Protein AF-A0A7S1MD79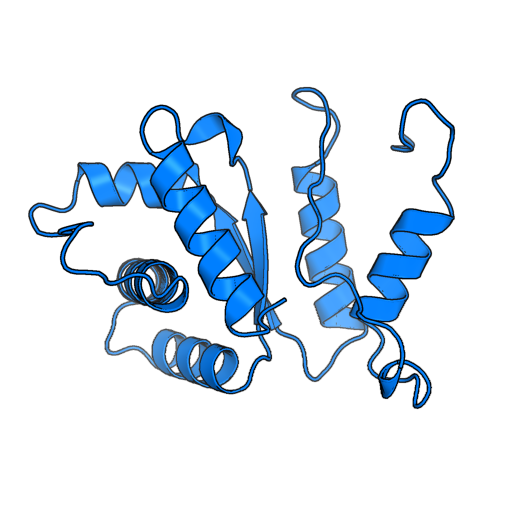-F1 (afdb_monomer_lite)

pLDDT: mean 77.38, std 17.37, range [31.39, 93.62]

Foldseek 3Di:
DQDDPVVPPSPPVVVLLCVVLAPDDPVCVPPPRDLDDDDDDDVPPCPVVVLVVSQVCSVVRHPQAHEDEDELVVLLVVVVVDPDPDLVVQPLALVSSVLVVLCVVPNPPDPSSVVVVVSLVVLRYDYHYDPLVVNVVCNVVNVSSSVNCSVVSHD

Sequence (155 aa):
PRMADETGREAFFWSEVQALIAEDDGRLSEHIFFQGTLILGEPGSGKSSLLCKLVMHCLSHSTLLLPVIIPVLEICSRLQKAQGFDPEHCGNDGEGLVEWYLRVVYGGDTNRFFMLRQAMECHRLLFLFDGIDEAGPLIPLIERCISGLVALNHR

Secondary structure (DSSP, 8-state):
-----TT--HHHHHHHHHHHH----TTTTSS---S-------TTSSHHHHHHHHHHHHHHH-SS-EEEEEEHHHHHHHHHH-TT--TTTS-S-HHHHHHHHHHHHH-TTSHHHHHHHHHHHTT-EEEEEE-GGGGGGGHHHHHHHHHHHHHTT--

Radius of gyration: 16.27 Å; chains: 1; bounding box: 37×39×40 Å

InterPro domains:
  IPR027417 P-loop containing nucleoside triphosphate hydrolase [G3DSA:3.40.50.300] (10-152)
  IPR027417 P-loop containing nucleoside triphosphate hydrolase [SSF52540] (35-138)

Structure (mmCIF, N/CA/C/O backbone):
data_AF-A0A7S1MD79-F1
#
_entry.id   AF-A0A7S1MD79-F1
#
loop_
_atom_site.group_PDB
_atom_site.id
_atom_site.type_symbol
_atom_site.label_atom_id
_atom_site.label_alt_id
_atom_site.label_comp_id
_atom_site.label_asym_id
_atom_site.label_entity_id
_atom_site.label_seq_id
_atom_site.pdbx_PDB_ins_code
_atom_site.Cartn_x
_atom_site.Cartn_y
_atom_site.Cartn_z
_atom_site.occupancy
_atom_site.B_iso_or_equiv
_atom_site.auth_seq_id
_atom_site.auth_comp_id
_atom_site.auth_asym_id
_atom_site.auth_atom_id
_atom_site.pdbx_PDB_model_num
ATOM 1 N N . PRO A 1 1 ? 13.789 6.448 20.566 1.00 32.31 1 PRO A N 1
ATOM 2 C CA . PRO A 1 1 ? 13.975 7.119 19.260 1.00 32.31 1 PRO A CA 1
ATOM 3 C C . PRO A 1 1 ? 12.632 7.678 18.783 1.00 32.31 1 PRO A C 1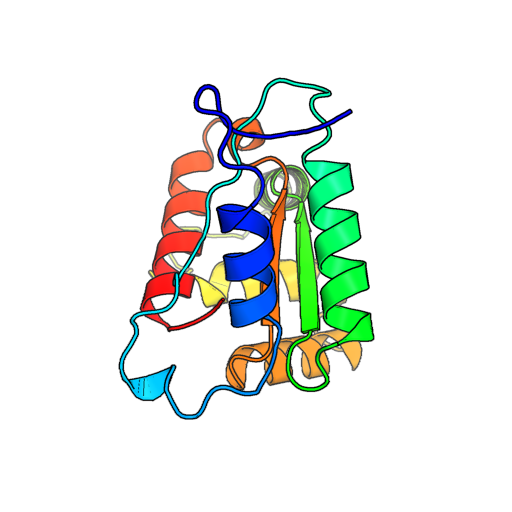
ATOM 5 O O . PRO A 1 1 ? 11.728 6.924 18.433 1.00 32.31 1 PRO A O 1
ATOM 8 N N . ARG A 1 2 ? 12.501 8.990 18.968 1.00 31.39 2 ARG A N 1
ATOM 9 C CA . ARG A 1 2 ? 11.304 9.813 18.805 1.00 31.39 2 ARG A CA 1
ATOM 10 C C . ARG A 1 2 ? 11.368 10.441 17.416 1.00 31.39 2 ARG A C 1
ATOM 12 O O . ARG A 1 2 ? 12.376 11.075 17.119 1.00 31.39 2 ARG A O 1
ATOM 19 N N . MET A 1 3 ? 10.384 10.183 16.560 1.00 37.72 3 MET A N 1
ATOM 20 C CA . MET A 1 3 ? 10.295 10.819 15.243 1.00 37.72 3 MET A CA 1
ATOM 21 C C . MET A 1 3 ? 9.180 11.854 15.315 1.00 37.72 3 MET A C 1
ATOM 23 O O . MET A 1 3 ? 8.005 11.523 15.192 1.00 37.72 3 MET A O 1
ATOM 27 N N . ALA A 1 4 ? 9.589 13.094 15.557 1.00 36.28 4 ALA A N 1
ATOM 28 C CA . ALA A 1 4 ? 8.837 14.291 15.231 1.00 36.28 4 ALA A CA 1
ATOM 29 C C . ALA A 1 4 ? 9.531 14.944 14.030 1.00 36.28 4 ALA A C 1
ATOM 31 O O . ALA A 1 4 ? 10.735 14.751 13.840 1.00 36.28 4 ALA A O 1
ATOM 32 N N . ASP A 1 5 ? 8.786 15.712 13.240 1.00 42.84 5 ASP A N 1
ATOM 33 C CA . ASP A 1 5 ? 9.389 16.621 12.268 1.00 42.84 5 ASP A CA 1
ATOM 34 C C . ASP A 1 5 ? 10.392 17.572 12.956 1.00 42.84 5 ASP A C 1
ATOM 36 O O . ASP A 1 5 ? 10.446 17.681 14.187 1.00 42.84 5 ASP A O 1
ATOM 40 N N . GLU A 1 6 ? 11.169 18.304 12.162 1.00 42.38 6 GLU A N 1
ATOM 41 C CA . GLU A 1 6 ? 12.159 19.286 12.633 1.00 42.38 6 GLU A CA 1
ATOM 42 C C . GLU A 1 6 ? 11.561 20.384 13.552 1.00 42.38 6 GLU A C 1
ATOM 44 O O . GLU A 1 6 ? 12.299 21.180 14.130 1.00 42.38 6 GLU A O 1
ATOM 49 N N . THR A 1 7 ? 10.232 20.410 13.747 1.00 46.50 7 THR A N 1
ATOM 50 C CA . THR A 1 7 ? 9.492 21.350 14.603 1.00 46.50 7 THR A CA 1
ATOM 51 C C . THR A 1 7 ? 8.938 20.745 15.902 1.00 46.50 7 THR A C 1
ATOM 53 O O . THR A 1 7 ? 8.331 21.464 16.696 1.00 46.50 7 THR A O 1
ATOM 56 N N . GLY A 1 8 ? 9.158 19.454 16.182 1.00 42.44 8 GLY A N 1
ATOM 57 C CA . GLY A 1 8 ? 8.782 18.842 17.464 1.00 42.44 8 GLY A CA 1
ATOM 58 C C . GLY A 1 8 ? 7.293 18.494 17.613 1.00 42.44 8 GLY A C 1
ATOM 59 O O . GLY A 1 8 ? 6.815 18.303 18.734 1.00 42.44 8 GLY A O 1
ATOM 60 N N . ARG A 1 9 ? 6.542 18.366 16.510 1.00 49.78 9 ARG A N 1
ATOM 61 C CA . ARG A 1 9 ? 5.112 17.996 16.524 1.00 49.78 9 ARG A CA 1
ATOM 62 C C . ARG A 1 9 ? 4.885 16.481 16.631 1.00 49.78 9 ARG A C 1
ATOM 64 O O . ARG A 1 9 ? 4.300 15.861 15.754 1.00 49.78 9 ARG A O 1
ATOM 71 N N . GLU A 1 10 ? 5.311 15.867 17.734 1.00 48.94 10 GLU A N 1
ATOM 72 C CA . GLU A 1 10 ? 5.074 14.429 17.986 1.00 48.94 10 GLU A CA 1
ATOM 73 C C . GLU A 1 10 ? 3.623 14.129 18.426 1.00 48.94 10 GLU A C 1
ATOM 75 O O . GLU A 1 10 ? 3.118 13.027 18.223 1.00 48.94 10 GLU A O 1
ATOM 80 N N . ALA A 1 11 ? 2.930 15.117 19.006 1.00 50.00 11 ALA A N 1
ATOM 81 C CA . ALA A 1 11 ? 1.575 14.945 19.535 1.00 50.00 11 ALA A CA 1
ATOM 82 C C . ALA A 1 11 ? 0.482 14.950 18.451 1.00 50.00 11 ALA A C 1
ATOM 84 O O . ALA A 1 11 ? -0.532 14.282 18.618 1.00 50.00 11 ALA A O 1
ATOM 85 N N . PHE A 1 12 ? 0.694 15.675 17.348 1.00 60.09 12 PHE A N 1
ATOM 86 C CA . PHE A 1 12 ? -0.340 15.894 16.332 1.00 60.09 12 PHE A CA 1
ATOM 87 C C . PHE A 1 12 ? -0.497 14.677 15.409 1.00 60.09 12 PHE A C 1
ATOM 89 O O . PHE A 1 12 ? -1.596 14.147 15.286 1.00 60.09 12 PHE A O 1
ATOM 96 N N . PHE A 1 13 ? 0.616 14.141 14.893 1.00 66.31 13 PHE A N 1
ATOM 97 C CA . PHE A 1 13 ? 0.609 12.992 13.980 1.00 66.31 13 PHE A CA 1
ATOM 98 C C . PHE A 1 13 ? -0.110 11.771 14.569 1.00 66.31 13 PHE A C 1
ATOM 100 O O . PHE A 1 13 ? -0.984 11.190 13.932 1.00 66.31 13 PHE A O 1
ATOM 107 N N . TRP A 1 14 ? 0.228 11.382 15.804 1.00 69.06 14 TRP A N 1
ATOM 108 C CA . TRP A 1 14 ? -0.401 10.218 16.427 1.00 69.06 14 TRP A CA 1
ATOM 109 C C . TRP A 1 14 ? -1.871 10.457 16.746 1.00 69.06 14 TRP A C 1
ATOM 111 O O . TRP A 1 14 ? -2.654 9.529 16.583 1.00 69.06 14 TRP A O 1
ATOM 121 N N . SER A 1 15 ? -2.257 11.673 17.144 1.00 67.69 15 SER A N 1
ATOM 122 C CA . SER A 1 15 ? -3.670 12.002 17.350 1.00 67.69 15 SER A CA 1
ATOM 123 C C . SER A 1 15 ? -4.474 11.987 16.048 1.00 67.69 15 SER A C 1
ATOM 125 O O . SER A 1 15 ? -5.603 11.513 16.044 1.00 67.69 15 SER A O 1
ATOM 127 N N . GLU A 1 16 ? -3.888 12.426 14.932 1.00 67.69 16 GLU A N 1
ATOM 128 C CA . GLU A 1 16 ? -4.531 12.421 13.612 1.00 67.69 16 GLU A CA 1
ATOM 129 C C . GLU A 1 16 ? -4.674 11.002 13.062 1.00 67.69 16 GLU A C 1
ATOM 131 O O . GLU A 1 16 ? -5.743 10.613 12.601 1.00 67.69 16 GLU A O 1
ATOM 136 N N . VAL A 1 17 ? -3.619 10.195 13.176 1.00 69.31 17 VAL A N 1
ATOM 137 C CA . VAL A 1 17 ? -3.648 8.767 12.837 1.00 69.31 17 VAL A CA 1
ATOM 138 C C . VAL A 1 17 ? -4.672 8.023 13.691 1.00 69.31 17 VAL A C 1
ATOM 140 O O . VAL A 1 17 ? -5.424 7.199 13.175 1.00 69.31 17 VAL A O 1
ATOM 143 N N . GLN A 1 18 ? -4.705 8.302 14.996 1.00 71.31 18 GLN A N 1
ATOM 144 C CA . GLN A 1 18 ? -5.688 7.717 15.902 1.00 71.31 18 GLN A CA 1
ATOM 145 C C . GLN A 1 18 ? -7.102 8.138 15.521 1.00 71.31 18 GLN A C 1
ATOM 147 O O . GLN A 1 18 ? -7.967 7.279 15.500 1.00 71.31 18 GLN A O 1
ATOM 152 N N . ALA A 1 19 ? -7.339 9.401 15.163 1.00 66.56 19 ALA A N 1
ATOM 153 C CA . ALA A 1 19 ? -8.643 9.864 14.690 1.00 66.56 19 ALA A CA 1
ATOM 154 C C . ALA A 1 19 ? -9.057 9.216 13.355 1.00 66.56 19 ALA A C 1
ATOM 156 O O . ALA A 1 19 ? -10.234 8.953 13.144 1.00 66.56 19 ALA A O 1
ATOM 157 N N . LEU A 1 20 ? -8.104 8.914 12.468 1.00 68.06 20 LEU A N 1
ATOM 158 C CA . LEU A 1 20 ? -8.371 8.233 11.196 1.00 68.06 20 LEU A CA 1
ATOM 159 C C . LEU A 1 20 ? -8.729 6.747 11.380 1.00 68.06 20 LEU A C 1
ATOM 161 O O . LEU A 1 20 ? -9.495 6.189 10.591 1.00 68.06 20 LEU A O 1
ATOM 165 N N . ILE A 1 21 ? -8.161 6.114 12.410 1.00 69.69 21 ILE A N 1
ATOM 166 C CA . ILE A 1 21 ? -8.351 4.692 12.732 1.00 69.69 21 ILE A CA 1
ATOM 167 C C . ILE A 1 21 ? -9.511 4.477 13.719 1.00 69.69 21 ILE A C 1
ATOM 169 O O . ILE A 1 21 ? -10.170 3.441 13.664 1.00 69.69 21 ILE A O 1
ATOM 173 N N . ALA A 1 22 ? -9.776 5.431 14.612 1.00 61.69 22 ALA A N 1
ATOM 174 C CA . ALA A 1 22 ? -10.873 5.378 15.567 1.00 61.69 22 ALA A CA 1
ATOM 175 C C . ALA A 1 22 ? -12.192 5.679 14.849 1.00 61.69 22 ALA A C 1
ATOM 177 O O . ALA A 1 22 ? -12.444 6.782 14.379 1.00 61.69 22 ALA A O 1
ATOM 178 N N . GLU A 1 23 ? -13.044 4.666 14.781 1.00 59.75 23 GLU A N 1
ATOM 179 C CA . GLU A 1 23 ? -14.314 4.631 14.046 1.00 59.75 23 GLU A CA 1
ATOM 180 C C . GLU A 1 23 ? -15.425 5.517 14.637 1.00 59.75 23 GLU A C 1
ATOM 182 O O . GLU A 1 23 ? -16.595 5.320 14.322 1.00 59.75 23 GLU A O 1
ATOM 187 N N . ASP A 1 24 ? -15.093 6.481 15.494 1.00 46.47 24 ASP A N 1
ATOM 188 C CA . ASP A 1 24 ? -16.067 7.195 16.313 1.00 46.47 24 ASP A CA 1
ATOM 189 C C . ASP A 1 24 ? -15.665 8.662 16.510 1.00 46.47 24 ASP A C 1
ATOM 191 O O . ASP A 1 24 ? -15.117 9.063 17.534 1.00 46.47 24 ASP A O 1
ATOM 195 N N . ASP A 1 25 ? -15.963 9.497 15.520 1.00 44.03 25 ASP A N 1
ATOM 196 C CA . ASP A 1 25 ? -16.474 10.817 15.864 1.00 44.03 25 ASP A CA 1
ATOM 197 C C . ASP A 1 25 ? -17.574 11.179 14.862 1.00 44.03 25 ASP A C 1
ATOM 199 O O . ASP A 1 25 ? -17.339 11.400 13.673 1.00 44.03 25 ASP A O 1
ATOM 203 N N . GLY A 1 26 ? -18.813 11.281 15.346 1.00 42.69 26 GLY A N 1
ATOM 204 C CA . GLY A 1 26 ? -19.933 11.846 14.585 1.00 42.69 26 GLY A CA 1
ATOM 205 C C . GLY A 1 26 ? -19.697 13.300 14.142 1.00 42.69 26 GLY A C 1
ATOM 206 O O . GLY A 1 26 ? -20.550 13.881 13.479 1.00 42.69 26 GLY A O 1
ATOM 207 N N . ARG A 1 27 ? -18.548 13.890 14.500 1.00 41.31 27 ARG A N 1
ATOM 208 C CA . ARG A 1 27 ? -18.038 15.190 14.047 1.00 41.31 27 ARG A CA 1
ATOM 209 C C . ARG A 1 27 ? -17.102 15.107 12.832 1.00 41.31 27 ARG A C 1
ATOM 211 O O . ARG A 1 27 ? -16.832 16.139 12.224 1.00 41.31 27 ARG A O 1
ATOM 218 N N . LEU A 1 28 ? -16.621 13.921 12.428 1.00 43.94 28 LEU A N 1
ATOM 219 C CA . LEU A 1 28 ? -15.744 13.779 11.247 1.00 43.94 28 LEU A CA 1
ATOM 220 C C . LEU A 1 28 ? -16.505 13.898 9.918 1.00 43.94 28 LEU A C 1
ATOM 222 O O . LEU A 1 28 ? -15.873 13.949 8.869 1.00 43.94 28 LEU A O 1
ATOM 226 N N . SER A 1 29 ? -17.840 13.988 9.929 1.00 40.56 29 SER A N 1
ATOM 227 C CA . SER A 1 29 ? -18.620 14.291 8.720 1.00 40.56 29 SER A CA 1
ATOM 228 C C . SER A 1 29 ? -18.347 15.693 8.161 1.00 40.56 29 SER A C 1
ATOM 230 O O . SER A 1 29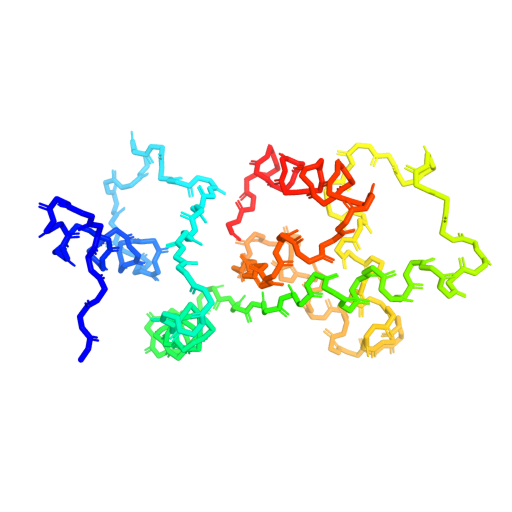 ? -18.694 15.961 7.015 1.00 40.56 29 SER A O 1
ATOM 232 N N . GLU A 1 30 ? -17.737 16.587 8.949 1.00 39.81 30 GLU A N 1
ATOM 233 C CA . GLU A 1 30 ? -17.442 17.972 8.547 1.00 39.81 30 GLU A CA 1
ATOM 234 C C . GLU A 1 30 ? -15.950 18.250 8.325 1.00 39.81 30 GLU A C 1
ATOM 236 O O . GLU A 1 30 ? -15.579 19.298 7.795 1.00 39.81 30 GLU A O 1
ATOM 241 N N . HIS A 1 31 ? -15.079 17.310 8.683 1.00 40.44 31 HIS A N 1
ATOM 242 C CA . HIS A 1 31 ? -13.646 17.451 8.497 1.00 40.44 31 HIS A CA 1
ATOM 243 C C . HIS A 1 31 ? -13.215 16.567 7.336 1.00 40.44 31 HIS A C 1
ATOM 245 O O . HIS A 1 31 ? -13.389 15.353 7.356 1.00 40.44 31 HIS A O 1
ATOM 251 N N . ILE A 1 32 ? -12.657 17.204 6.312 1.00 42.22 32 ILE A N 1
ATOM 252 C CA . ILE A 1 32 ? -11.988 16.579 5.171 1.00 42.22 32 ILE A CA 1
ATOM 253 C C . ILE A 1 32 ? -10.761 15.842 5.730 1.00 42.22 32 ILE A C 1
ATOM 255 O O . ILE A 1 32 ? -9.648 16.364 5.718 1.00 42.22 32 ILE A O 1
ATOM 259 N N . PHE A 1 33 ? -10.976 14.689 6.362 1.00 45.62 33 PHE A N 1
ATOM 260 C CA . PHE A 1 33 ? -9.906 13.911 6.962 1.00 45.62 33 PHE A CA 1
ATOM 261 C C . PHE A 1 33 ? -9.011 13.400 5.839 1.00 45.62 33 PHE A C 1
ATOM 263 O O . PHE A 1 33 ? -9.506 12.876 4.844 1.00 45.62 33 PHE A O 1
ATOM 270 N N . PHE A 1 34 ? -7.708 13.646 6.006 1.00 52.62 34 PHE A N 1
ATOM 271 C CA . PHE A 1 34 ? -6.602 13.285 5.121 1.00 52.62 34 PHE A CA 1
ATOM 272 C C . PHE A 1 34 ? -6.942 12.118 4.183 1.00 52.62 34 PHE A C 1
ATOM 274 O O . PHE A 1 34 ? -6.972 10.967 4.608 1.00 52.62 34 PHE A O 1
ATOM 281 N N . GLN A 1 35 ? -7.160 12.412 2.897 1.00 61.19 35 GLN A N 1
ATOM 282 C CA . GLN A 1 35 ? -7.310 11.364 1.882 1.00 61.19 35 GLN A CA 1
ATOM 283 C C . GLN A 1 35 ? -5.979 10.619 1.636 1.00 61.19 35 GLN A C 1
ATOM 285 O O . GLN A 1 35 ? -5.977 9.546 1.051 1.00 61.19 35 GLN A O 1
ATOM 290 N N . GLY A 1 36 ? -4.844 11.161 2.100 1.00 70.19 36 GLY A N 1
ATOM 291 C CA . GLY A 1 36 ? -3.553 10.474 2.103 1.00 70.19 36 GLY A CA 1
ATOM 292 C C . GLY A 1 36 ? -2.473 11.256 2.855 1.00 70.19 36 GLY A C 1
ATOM 293 O O . GLY A 1 36 ? -2.433 12.483 2.784 1.00 70.19 36 GLY A O 1
ATOM 294 N N . THR A 1 37 ? -1.584 10.548 3.557 1.00 80.88 37 THR A N 1
ATOM 295 C CA . THR A 1 37 ? -0.498 11.131 4.369 1.00 80.88 37 THR A CA 1
ATOM 296 C C . THR A 1 37 ? 0.863 10.665 3.864 1.00 80.88 37 THR A C 1
ATOM 298 O O . THR A 1 37 ? 1.105 9.466 3.736 1.00 80.88 37 THR A O 1
ATOM 301 N N . LEU A 1 38 ? 1.784 11.606 3.636 1.00 82.69 38 LEU A N 1
ATOM 302 C CA . LEU A 1 38 ? 3.161 11.307 3.242 1.00 82.69 38 LEU A CA 1
ATOM 303 C C . LEU A 1 38 ? 4.088 11.308 4.463 1.00 82.69 38 LEU A C 1
ATOM 305 O O . LEU A 1 38 ? 4.236 12.323 5.142 1.00 82.69 38 LEU A O 1
ATOM 309 N N . ILE A 1 39 ? 4.744 10.176 4.720 1.00 84.06 39 ILE A N 1
ATOM 310 C CA . ILE A 1 39 ? 5.714 10.023 5.811 1.00 84.06 39 ILE A CA 1
ATOM 311 C C . ILE A 1 39 ? 7.126 10.142 5.235 1.00 84.06 39 ILE A C 1
ATOM 313 O O . ILE A 1 39 ? 7.614 9.233 4.564 1.00 84.06 39 ILE A O 1
ATOM 317 N N . LEU A 1 40 ? 7.798 11.253 5.530 1.00 82.31 40 LEU A N 1
ATOM 318 C CA . LEU A 1 40 ? 9.176 11.509 5.111 1.00 82.31 40 LEU A CA 1
ATOM 319 C C . LEU A 1 40 ? 10.163 11.245 6.249 1.00 82.31 40 LEU A C 1
ATOM 321 O O . LEU A 1 40 ? 9.869 11.453 7.424 1.00 82.31 40 LEU A O 1
ATOM 325 N N . GLY A 1 41 ? 11.360 10.792 5.893 1.00 81.00 41 GLY A N 1
ATOM 326 C CA . GLY A 1 41 ? 12.453 10.601 6.839 1.00 81.00 41 GLY A CA 1
ATOM 327 C C . GLY A 1 41 ? 13.666 9.963 6.179 1.00 81.00 41 GLY A C 1
ATOM 328 O O . GLY A 1 41 ? 13.539 9.288 5.156 1.00 81.00 41 GLY A O 1
ATOM 329 N N . GLU A 1 42 ? 14.836 10.142 6.779 1.00 82.75 42 GLU A N 1
ATOM 330 C CA . GLU A 1 42 ? 16.100 9.596 6.277 1.00 82.75 42 GLU A CA 1
ATOM 331 C C . GLU A 1 42 ? 16.102 8.050 6.207 1.00 82.75 42 GLU A C 1
ATOM 333 O O . GLU A 1 42 ? 15.295 7.376 6.870 1.00 82.75 42 GLU A O 1
ATOM 338 N N . PRO A 1 43 ? 16.988 7.433 5.404 1.00 82.12 43 PRO A N 1
ATOM 339 C CA . PRO A 1 43 ? 17.215 5.991 5.453 1.00 82.12 43 PRO A CA 1
ATOM 340 C C . PRO A 1 43 ? 17.523 5.526 6.883 1.00 82.12 43 PRO A C 1
ATOM 342 O O . PRO A 1 43 ? 18.335 6.119 7.585 1.00 82.12 43 PRO A O 1
ATOM 345 N N . GLY A 1 44 ? 16.847 4.471 7.342 1.00 81.81 44 GLY A N 1
ATOM 346 C CA . GLY A 1 44 ? 17.013 3.967 8.711 1.00 81.81 44 GLY A CA 1
ATOM 347 C C . GLY A 1 44 ? 16.311 4.780 9.809 1.00 81.81 44 GLY A C 1
ATOM 348 O O . GLY A 1 44 ? 16.402 4.400 10.974 1.00 81.81 44 GLY A O 1
ATOM 349 N N . SER A 1 45 ? 15.544 5.828 9.477 1.00 85.94 45 SER A N 1
ATOM 350 C CA . SER A 1 45 ? 14.813 6.631 10.474 1.00 85.94 45 SER A CA 1
ATOM 351 C C . SER A 1 45 ? 13.688 5.868 11.195 1.00 85.94 45 SER A C 1
ATOM 353 O O . SER A 1 45 ? 13.220 6.285 12.252 1.00 85.94 45 SER A O 1
ATOM 355 N N . GLY A 1 46 ? 13.272 4.716 10.656 1.00 85.19 46 GLY A N 1
ATOM 356 C CA . GLY A 1 46 ? 12.240 3.858 11.243 1.00 85.19 46 GLY A CA 1
ATOM 357 C C . GLY A 1 46 ? 10.853 3.997 10.612 1.00 85.19 46 GLY A C 1
ATOM 358 O O . GLY A 1 46 ? 9.876 3.622 11.253 1.00 85.19 46 GLY A O 1
ATOM 359 N N . LYS A 1 47 ? 10.749 4.497 9.372 1.00 86.31 47 LYS A N 1
ATOM 360 C CA . LYS A 1 47 ? 9.486 4.585 8.608 1.00 86.31 47 LYS A CA 1
ATOM 361 C C . LYS A 1 47 ? 8.763 3.237 8.510 1.00 86.31 47 LYS A C 1
ATOM 363 O O . LYS A 1 47 ? 7.609 3.141 8.907 1.00 86.31 47 LYS A O 1
ATOM 368 N N . SER A 1 48 ? 9.455 2.167 8.119 1.00 85.62 48 SER A N 1
ATOM 369 C CA . SER A 1 48 ? 8.850 0.828 8.058 1.00 85.62 48 SER A CA 1
ATOM 370 C C . SER A 1 48 ? 8.417 0.330 9.447 1.00 85.62 48 SER A C 1
ATOM 372 O O . SER A 1 48 ? 7.346 -0.249 9.597 1.00 85.62 48 SER A O 1
ATOM 374 N N . SER A 1 49 ? 9.179 0.639 10.507 1.00 88.88 49 SER A N 1
ATOM 375 C CA . SER A 1 49 ? 8.767 0.351 11.893 1.00 88.88 49 SER A CA 1
ATOM 376 C C . SER A 1 49 ? 7.515 1.131 12.304 1.00 88.88 49 SER A C 1
ATOM 378 O O . SER A 1 49 ? 6.708 0.628 13.085 1.00 88.88 49 SER A O 1
ATOM 380 N N . LEU A 1 50 ? 7.350 2.355 11.798 1.00 86.06 50 LEU A N 1
ATOM 381 C CA . LEU A 1 50 ? 6.152 3.162 11.993 1.00 86.06 50 LEU A CA 1
ATOM 382 C C . LEU A 1 50 ? 4.954 2.547 11.259 1.00 86.06 50 LEU A C 1
ATOM 384 O O . LEU A 1 50 ? 3.923 2.349 11.894 1.00 86.06 50 LEU A O 1
ATOM 388 N N . LEU A 1 51 ? 5.107 2.146 9.992 1.00 88.56 51 LEU A N 1
ATOM 389 C CA . LEU A 1 51 ? 4.066 1.432 9.241 1.00 88.56 51 LEU A CA 1
ATOM 390 C C . LEU A 1 51 ? 3.634 0.143 9.954 1.00 88.56 51 LEU A C 1
ATOM 392 O O . LEU A 1 51 ? 2.442 -0.094 10.128 1.00 88.56 51 LEU A O 1
ATOM 396 N N . CYS A 1 52 ? 4.577 -0.648 10.473 1.00 88.56 52 CYS A N 1
ATOM 397 C CA . CYS A 1 52 ? 4.254 -1.833 11.273 1.00 88.56 52 CYS A CA 1
ATOM 398 C C . CYS A 1 52 ? 3.435 -1.485 12.526 1.00 88.56 52 CYS A C 1
ATOM 400 O O . CYS A 1 52 ? 2.489 -2.195 12.866 1.00 88.56 52 CYS A O 1
ATOM 402 N N . LYS A 1 53 ? 3.760 -0.382 13.215 1.00 88.19 53 LYS A N 1
ATOM 403 C CA . LYS A 1 53 ? 2.957 0.092 14.354 1.00 88.19 53 LYS A CA 1
ATOM 404 C C . LYS A 1 53 ? 1.559 0.527 13.926 1.00 88.19 53 LYS A C 1
ATOM 406 O O . LYS A 1 53 ? 0.620 0.240 14.660 1.00 88.19 53 LYS A O 1
ATOM 411 N N . LEU A 1 54 ? 1.413 1.168 12.765 1.00 87.25 54 LEU A N 1
ATOM 412 C CA . LEU A 1 54 ? 0.110 1.544 12.209 1.00 87.25 54 LEU A CA 1
ATOM 413 C C . LEU A 1 54 ? -0.746 0.313 11.921 1.00 87.25 54 LEU A C 1
ATOM 415 O O . LEU A 1 54 ? -1.900 0.278 12.331 1.00 87.25 54 LEU A O 1
ATOM 419 N N . VAL A 1 55 ? -0.167 -0.722 11.305 1.00 90.38 55 VAL A N 1
ATOM 420 C CA . VAL A 1 55 ? -0.850 -2.005 11.084 1.00 90.38 55 VAL A CA 1
ATOM 421 C C . VAL A 1 55 ? -1.335 -2.587 12.406 1.00 90.38 55 VAL A C 1
ATOM 423 O O . VAL A 1 55 ? -2.516 -2.894 12.543 1.00 90.38 55 VAL A O 1
ATOM 426 N N . MET A 1 56 ? -0.447 -2.704 13.397 1.00 89.00 56 MET A N 1
ATOM 427 C CA . MET A 1 56 ? -0.812 -3.264 14.701 1.00 89.00 56 MET A CA 1
ATOM 428 C C . MET A 1 56 ? -1.883 -2.429 15.403 1.00 89.00 56 MET A C 1
ATOM 430 O O . MET A 1 56 ? -2.793 -2.988 16.010 1.00 89.00 56 MET A O 1
ATOM 434 N N . HIS A 1 57 ? -1.789 -1.101 15.318 1.00 85.44 57 HIS A N 1
ATOM 435 C CA . HIS A 1 57 ? -2.767 -0.200 15.911 1.00 85.44 57 HIS A CA 1
ATOM 436 C C . HIS A 1 57 ? -4.135 -0.342 15.238 1.00 85.44 57 HIS A C 1
ATOM 438 O O . HIS A 1 57 ? -5.120 -0.529 15.947 1.00 85.44 57 HIS A O 1
ATOM 444 N N . CYS A 1 58 ? -4.170 -0.353 13.902 1.00 86.12 58 CYS A N 1
ATOM 445 C CA . CYS A 1 58 ? -5.372 -0.555 13.098 1.00 86.12 58 CYS A CA 1
ATOM 446 C C . CYS A 1 58 ? -6.051 -1.884 13.445 1.00 86.12 58 CYS A C 1
ATOM 448 O O . CYS A 1 58 ? -7.196 -1.889 13.879 1.00 86.12 58 CYS A O 1
ATOM 450 N N . LEU A 1 59 ? -5.306 -2.993 13.421 1.00 88.19 59 LEU A N 1
ATOM 451 C CA . LEU A 1 59 ? -5.834 -4.315 13.776 1.00 88.19 59 LEU A CA 1
ATOM 452 C C . LEU A 1 59 ? -6.307 -4.429 15.235 1.00 88.19 59 LEU A C 1
ATOM 454 O O . LEU A 1 59 ? -7.088 -5.324 15.548 1.00 88.19 59 LEU A O 1
ATOM 458 N N . SER A 1 60 ? -5.817 -3.571 16.136 1.00 86.56 60 SER A N 1
ATOM 459 C CA . SER A 1 60 ? -6.185 -3.609 17.560 1.00 86.56 60 SER A CA 1
ATOM 460 C C . SER A 1 60 ? -7.360 -2.694 17.919 1.00 86.56 60 SER A C 1
ATOM 462 O O . SER A 1 60 ? -7.968 -2.905 18.964 1.00 86.56 60 SER A O 1
ATOM 464 N N . HIS A 1 61 ? -7.655 -1.673 17.107 1.00 81.25 61 HIS A N 1
ATOM 465 C CA . HIS A 1 61 ? -8.615 -0.611 17.456 1.00 81.25 61 HIS A CA 1
ATOM 466 C C . HIS A 1 61 ? -9.719 -0.403 16.416 1.00 81.25 61 HIS A C 1
ATOM 468 O O . HIS A 1 61 ? -10.723 0.223 16.740 1.00 81.25 61 HIS A O 1
ATOM 474 N N . SER A 1 62 ? -9.558 -0.926 15.200 1.00 79.81 62 SER A N 1
ATOM 475 C CA . SER A 1 62 ? -10.531 -0.807 14.117 1.00 79.81 62 SER A CA 1
ATOM 476 C C . SER A 1 62 ? -11.075 -2.184 13.734 1.00 79.81 62 SER A C 1
ATOM 478 O O . SER A 1 62 ? -10.337 -3.164 13.630 1.00 79.81 62 SER A O 1
ATOM 480 N N . THR A 1 63 ? -12.390 -2.264 13.540 1.00 79.94 63 THR A N 1
ATOM 481 C CA . THR A 1 63 ? -13.099 -3.460 13.050 1.00 79.94 63 THR A CA 1
ATOM 482 C C . THR A 1 63 ? -13.534 -3.321 11.586 1.00 79.94 63 THR A C 1
ATOM 484 O O . THR A 1 63 ? -13.832 -4.306 10.900 1.00 79.94 63 THR A O 1
ATOM 487 N N . LEU A 1 64 ? -13.552 -2.089 11.087 1.00 82.81 64 LEU A N 1
ATOM 488 C CA . LEU A 1 64 ? -13.966 -1.691 9.754 1.00 82.81 64 LEU A CA 1
ATOM 489 C C . LEU A 1 64 ? -12.776 -1.563 8.812 1.00 82.81 64 LEU A C 1
ATOM 491 O O . LEU A 1 64 ? -12.940 -1.926 7.651 1.00 82.81 64 LEU A O 1
ATOM 495 N N . LEU A 1 65 ? -11.606 -1.118 9.277 1.00 85.75 65 LEU A N 1
ATOM 496 C CA . LEU A 1 65 ? -10.426 -0.966 8.432 1.00 85.75 65 LEU A CA 1
ATOM 497 C C . LEU A 1 65 ? -9.553 -2.221 8.425 1.00 85.75 65 LEU A C 1
ATOM 499 O O . LEU A 1 65 ? -9.344 -2.891 9.434 1.00 85.75 65 LEU A O 1
ATOM 503 N N . LEU A 1 66 ? -9.004 -2.514 7.253 1.00 90.38 66 LEU A N 1
ATOM 504 C CA . LEU A 1 66 ? -8.052 -3.583 7.016 1.00 90.38 66 LEU A CA 1
ATOM 505 C C . LEU A 1 66 ? -6.774 -2.970 6.428 1.00 90.38 66 LEU A C 1
ATOM 507 O O . LEU A 1 66 ? -6.794 -2.499 5.288 1.00 90.38 66 LEU A O 1
ATOM 511 N N . PRO A 1 67 ? -5.657 -2.957 7.172 1.00 92.00 67 PRO A N 1
ATOM 512 C CA . PRO A 1 67 ? -4.425 -2.364 6.682 1.00 92.00 67 PRO A CA 1
ATOM 513 C C . PRO A 1 67 ? -3.742 -3.281 5.662 1.00 92.00 67 PRO A C 1
ATOM 515 O O . PRO A 1 67 ? -3.557 -4.476 5.906 1.00 92.00 67 PRO A O 1
ATOM 518 N N . VAL A 1 68 ? -3.327 -2.707 4.534 1.00 92.38 68 VAL A N 1
ATOM 519 C CA . VAL A 1 68 ? -2.610 -3.402 3.459 1.00 92.38 68 VAL A CA 1
ATOM 520 C C . VAL A 1 68 ? -1.314 -2.658 3.174 1.00 92.38 68 VAL A C 1
ATOM 522 O O . VAL A 1 68 ? -1.325 -1.543 2.660 1.00 92.38 68 VAL A O 1
ATOM 525 N N . ILE A 1 69 ? -0.186 -3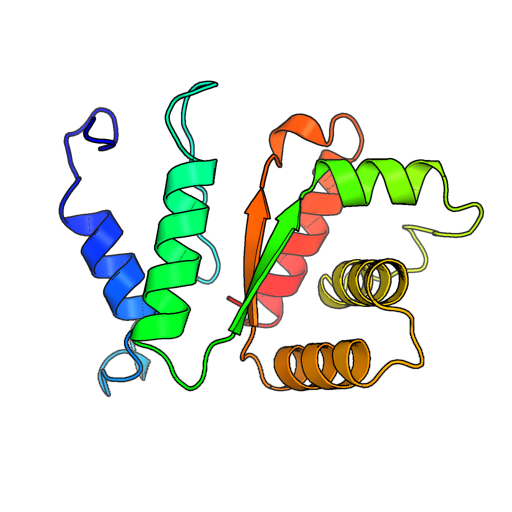.294 3.497 1.00 93.50 69 ILE A N 1
ATOM 526 C CA . ILE A 1 69 ? 1.133 -2.790 3.109 1.00 93.50 69 ILE A CA 1
ATOM 527 C C . ILE A 1 69 ? 1.401 -3.181 1.660 1.00 93.50 69 ILE A C 1
ATOM 529 O O . ILE A 1 69 ? 1.310 -4.356 1.303 1.00 93.50 69 ILE A O 1
ATOM 533 N N . ILE A 1 70 ? 1.765 -2.192 0.852 1.00 92.69 70 ILE A N 1
ATOM 534 C CA . ILE A 1 70 ? 2.121 -2.340 -0.552 1.00 92.69 70 ILE A CA 1
ATOM 535 C C . ILE A 1 70 ? 3.576 -1.882 -0.726 1.00 92.69 70 ILE A C 1
ATOM 537 O O . ILE A 1 70 ? 3.842 -0.680 -0.805 1.00 92.69 70 ILE A O 1
ATOM 541 N N . PRO A 1 71 ? 4.540 -2.817 -0.789 1.00 93.31 71 PRO A N 1
ATOM 542 C CA . PRO A 1 71 ? 5.924 -2.487 -1.096 1.00 93.31 71 PRO A CA 1
ATOM 543 C C . PRO A 1 71 ? 6.032 -2.002 -2.545 1.00 93.31 71 PRO A C 1
ATOM 545 O O . PRO A 1 71 ? 5.784 -2.753 -3.494 1.00 93.31 71 PRO A O 1
ATOM 548 N N . VAL A 1 72 ? 6.429 -0.748 -2.731 1.00 92.19 72 VAL A N 1
ATOM 549 C CA . VAL A 1 72 ? 6.496 -0.121 -4.056 1.00 92.19 72 VAL A CA 1
ATOM 550 C C . VAL A 1 72 ? 7.538 -0.808 -4.936 1.00 92.19 72 VAL A C 1
ATOM 552 O O . VAL A 1 72 ? 7.268 -1.107 -6.101 1.00 92.19 72 VAL A O 1
ATOM 555 N N . LEU A 1 73 ? 8.687 -1.173 -4.363 1.00 91.81 73 LEU A N 1
ATOM 556 C CA . LEU A 1 73 ? 9.727 -1.917 -5.070 1.00 91.81 73 LEU A CA 1
ATOM 557 C C . LEU A 1 73 ? 9.215 -3.257 -5.627 1.00 91.81 73 LEU A C 1
ATOM 559 O O . LEU A 1 73 ? 9.634 -3.689 -6.705 1.00 91.81 73 LEU A O 1
ATOM 563 N N . GLU A 1 74 ? 8.282 -3.913 -4.930 1.00 91.81 74 GLU A N 1
ATOM 564 C CA . GLU A 1 74 ? 7.689 -5.165 -5.397 1.00 91.81 74 GLU A CA 1
ATOM 565 C C . GLU A 1 74 ? 6.766 -4.939 -6.598 1.00 91.81 74 GLU A C 1
ATOM 567 O O . GLU A 1 74 ? 6.859 -5.687 -7.577 1.00 91.81 74 GLU A O 1
ATOM 572 N N . ILE A 1 75 ? 5.928 -3.894 -6.563 1.00 90.50 75 ILE A N 1
ATOM 573 C CA . ILE A 1 75 ? 5.133 -3.476 -7.727 1.00 90.50 75 ILE A CA 1
ATOM 574 C C . ILE A 1 75 ? 6.066 -3.243 -8.913 1.00 90.50 75 ILE A C 1
ATOM 576 O O . ILE A 1 75 ? 5.887 -3.858 -9.964 1.00 90.50 75 ILE A O 1
ATOM 580 N N . CYS A 1 76 ? 7.100 -2.420 -8.739 1.00 89.88 76 CYS A N 1
ATOM 581 C CA . CYS A 1 76 ? 8.044 -2.085 -9.801 1.00 89.88 76 CYS A CA 1
ATOM 582 C C . CYS A 1 76 ? 8.744 -3.327 -10.371 1.00 89.88 76 CYS A C 1
ATOM 584 O O . CYS A 1 76 ? 8.788 -3.507 -11.589 1.00 89.88 76 CYS A O 1
ATOM 586 N N . SER A 1 77 ? 9.232 -4.225 -9.507 1.00 90.25 77 SER A N 1
ATOM 587 C CA . SER A 1 77 ? 9.880 -5.477 -9.921 1.00 90.25 77 SER A CA 1
ATOM 588 C C . SER A 1 77 ? 8.947 -6.360 -10.750 1.00 90.25 77 SER A C 1
ATOM 590 O O . SER A 1 77 ? 9.371 -6.988 -11.722 1.00 90.25 77 SER A O 1
ATOM 592 N N . ARG A 1 78 ? 7.665 -6.419 -10.379 1.00 89.38 78 ARG A N 1
ATOM 593 C CA . ARG A 1 78 ? 6.663 -7.224 -11.083 1.00 89.38 78 ARG A CA 1
ATOM 594 C C . ARG A 1 78 ? 6.236 -6.584 -12.394 1.00 89.38 78 ARG A C 1
ATOM 596 O O . ARG A 1 78 ? 6.119 -7.305 -13.376 1.00 89.38 78 ARG A O 1
ATOM 603 N N . LEU A 1 79 ? 6.077 -5.263 -12.435 1.00 87.00 79 LEU A N 1
ATOM 604 C CA . LEU A 1 79 ? 5.775 -4.520 -13.659 1.00 87.00 79 LEU A CA 1
ATOM 605 C C . LEU A 1 79 ? 6.865 -4.716 -14.714 1.00 87.00 79 LEU A C 1
ATOM 607 O O . LEU A 1 79 ? 6.563 -5.014 -15.861 1.00 87.00 79 LEU A O 1
ATOM 611 N N . GLN A 1 80 ? 8.136 -4.647 -14.311 1.00 85.62 80 GLN A N 1
ATOM 612 C CA . GLN A 1 80 ? 9.268 -4.883 -15.215 1.00 85.62 80 GLN A CA 1
ATOM 613 C C . GLN A 1 80 ? 9.318 -6.319 -15.759 1.00 85.62 80 GLN A C 1
ATOM 615 O O . GLN A 1 80 ? 9.808 -6.548 -16.862 1.00 85.62 80 GLN A O 1
ATOM 620 N N . LYS A 1 81 ? 8.833 -7.298 -14.986 1.00 85.62 81 LYS A N 1
ATOM 621 C CA . LYS A 1 81 ? 8.785 -8.715 -15.385 1.00 85.62 81 LYS A CA 1
ATOM 622 C C . LYS A 1 81 ? 7.517 -9.076 -16.159 1.00 85.62 81 LYS A C 1
ATOM 624 O O . LYS A 1 81 ? 7.510 -10.080 -16.870 1.00 85.62 81 LYS A O 1
ATOM 629 N N . ALA A 1 82 ? 6.448 -8.302 -16.006 1.00 81.31 82 ALA A N 1
ATOM 630 C CA . ALA A 1 82 ? 5.168 -8.555 -16.640 1.00 81.31 82 ALA A CA 1
ATOM 631 C C . ALA A 1 82 ? 5.225 -8.171 -18.124 1.00 81.31 82 ALA A C 1
ATOM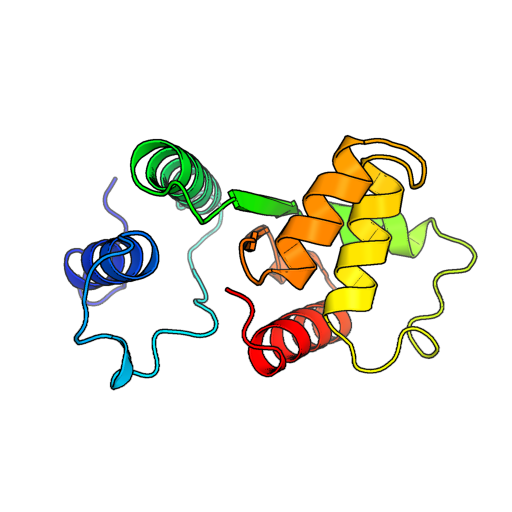 633 O O . ALA A 1 82 ? 5.105 -7.007 -18.494 1.00 81.31 82 ALA A O 1
ATOM 634 N N . GLN A 1 83 ? 5.359 -9.171 -18.994 1.00 59.78 83 GLN A N 1
ATOM 635 C CA . GLN A 1 83 ? 5.143 -9.009 -20.432 1.00 59.78 83 GLN A CA 1
ATOM 636 C C . GLN A 1 83 ? 3.633 -8.904 -20.700 1.00 59.78 83 GLN A C 1
ATOM 638 O O . GLN A 1 83 ? 2.989 -9.897 -21.024 1.00 59.78 83 GLN A O 1
ATOM 643 N N . GLY A 1 84 ? 3.044 -7.728 -20.475 1.00 57.38 84 GLY A N 1
ATOM 644 C CA . GLY A 1 84 ? 1.615 -7.496 -20.724 1.00 57.38 84 GLY A CA 1
ATOM 645 C C . GLY A 1 84 ? 0.902 -6.576 -19.738 1.00 57.38 84 GLY A C 1
ATOM 646 O O . GLY A 1 84 ? -0.309 -6.411 -19.859 1.00 57.38 84 GLY A O 1
ATOM 647 N N . PHE A 1 85 ? 1.606 -5.974 -18.771 1.00 62.25 85 PHE A N 1
ATOM 648 C CA . PHE A 1 85 ? 1.044 -4.808 -18.096 1.00 62.25 85 PHE A CA 1
ATOM 649 C C . PHE A 1 85 ? 1.210 -3.610 -19.025 1.00 62.25 85 PHE A C 1
ATOM 651 O O . PHE A 1 85 ? 2.328 -3.134 -19.219 1.00 62.25 85 PHE A O 1
ATOM 658 N N . ASP A 1 86 ? 0.110 -3.170 -19.628 1.00 63.38 86 ASP A N 1
ATOM 659 C CA . ASP A 1 86 ? 0.087 -1.940 -20.403 1.00 63.38 86 ASP A CA 1
ATOM 660 C C . ASP A 1 86 ? -0.398 -0.787 -19.502 1.00 63.38 86 ASP A C 1
ATOM 662 O O . ASP A 1 86 ? -1.597 -0.692 -19.212 1.00 63.38 86 ASP A O 1
ATOM 666 N N . PRO A 1 87 ? 0.518 0.081 -19.027 1.00 59.19 87 PRO A N 1
ATOM 667 C CA . PRO A 1 87 ? 0.177 1.217 -18.178 1.00 59.19 87 PRO A CA 1
ATOM 668 C C . PRO A 1 87 ? -0.695 2.269 -18.880 1.00 59.19 87 PRO A C 1
ATOM 670 O O . PRO A 1 87 ? -1.164 3.177 -18.199 1.00 59.19 87 PRO A O 1
ATOM 673 N N . GLU A 1 88 ? -0.897 2.189 -20.202 1.00 57.62 88 GLU A N 1
ATOM 674 C CA . GLU A 1 88 ? -1.829 3.058 -20.933 1.00 57.62 88 GLU A CA 1
ATOM 675 C C . GLU A 1 88 ? -3.255 2.483 -20.999 1.00 57.62 88 GLU A C 1
ATOM 677 O O . GLU A 1 88 ? -4.211 3.249 -21.119 1.00 57.62 88 GLU A O 1
ATOM 682 N N . HIS A 1 89 ? -3.422 1.158 -20.879 1.00 53.44 89 HIS A N 1
ATOM 683 C CA . HIS A 1 89 ? -4.736 0.490 -20.889 1.00 53.44 89 HIS A CA 1
ATOM 684 C C . HIS A 1 89 ? -5.329 0.269 -19.493 1.00 53.44 89 HIS A C 1
ATOM 686 O O . HIS A 1 89 ? -6.550 0.174 -19.355 1.00 53.44 89 HIS A O 1
ATOM 692 N N . CYS A 1 90 ? -4.500 0.204 -18.448 1.00 52.56 90 CYS A N 1
ATOM 693 C CA . CYS A 1 90 ? -4.971 0.481 -17.095 1.00 52.56 90 CYS A CA 1
ATOM 694 C C . CYS A 1 90 ? -5.270 1.978 -17.052 1.00 52.56 90 CYS A C 1
ATOM 696 O O . CYS A 1 90 ? -4.345 2.777 -16.951 1.00 52.56 90 CYS A O 1
ATOM 698 N N . GLY A 1 91 ? -6.541 2.348 -17.224 1.00 49.41 91 GLY A N 1
ATOM 699 C CA . GLY A 1 91 ? -6.993 3.736 -17.209 1.00 49.41 91 GLY A CA 1
ATOM 700 C C . GLY A 1 91 ? -6.549 4.500 -15.955 1.00 49.41 91 GLY A C 1
ATOM 701 O O . GLY A 1 91 ? -5.861 3.976 -15.084 1.00 49.41 91 GLY A O 1
ATOM 702 N N . ASN A 1 92 ? -6.978 5.755 -15.833 1.00 53.16 92 ASN A N 1
ATOM 703 C CA . ASN A 1 92 ? -6.696 6.645 -14.692 1.00 53.16 92 ASN A CA 1
ATOM 704 C C . ASN A 1 92 ? -7.185 6.132 -13.310 1.00 53.16 92 ASN A C 1
ATOM 706 O O . ASN A 1 92 ? -7.247 6.898 -12.350 1.00 53.16 92 ASN A O 1
ATOM 710 N N . ASP A 1 93 ? -7.516 4.852 -13.190 1.00 69.38 93 ASP A N 1
ATOM 711 C CA . ASP A 1 93 ? -8.110 4.226 -12.030 1.00 69.38 93 ASP A CA 1
ATOM 712 C C . ASP A 1 93 ? -6.988 3.690 -11.138 1.00 69.38 93 ASP A C 1
ATOM 714 O O . ASP A 1 93 ? -6.388 2.646 -11.405 1.00 69.38 93 ASP A O 1
ATOM 718 N N . GLY A 1 94 ? -6.689 4.412 -10.055 1.00 76.00 94 GLY A N 1
ATOM 719 C CA . GLY A 1 94 ? -5.715 3.970 -9.050 1.00 76.00 94 GLY A CA 1
ATOM 720 C C . GLY A 1 94 ? -6.023 2.577 -8.485 1.00 76.00 94 GLY A C 1
ATOM 721 O O . GLY A 1 94 ? -5.110 1.805 -8.196 1.00 76.00 94 GLY A O 1
ATOM 722 N N . GLU A 1 95 ? -7.302 2.201 -8.433 1.00 85.81 95 GLU A N 1
ATOM 723 C CA . GLU A 1 95 ? -7.743 0.848 -8.080 1.00 85.81 95 GLU A CA 1
ATOM 724 C C . GLU A 1 95 ? -7.225 -0.229 -9.040 1.00 85.81 95 GLU A C 1
ATOM 726 O O . GLU A 1 95 ? -6.916 -1.330 -8.597 1.00 85.81 95 GLU A O 1
ATOM 731 N N . GLY A 1 96 ? -7.073 0.068 -10.334 1.00 86.94 96 GLY A N 1
ATOM 732 C CA . GLY A 1 96 ? -6.669 -0.918 -11.337 1.00 86.94 96 GLY A CA 1
ATOM 733 C C . GLY A 1 96 ? -5.248 -1.440 -11.119 1.00 86.94 96 GLY A C 1
ATOM 734 O O . GLY A 1 96 ? -5.004 -2.646 -11.223 1.00 86.94 96 GLY A O 1
ATOM 735 N N . LEU A 1 97 ? -4.308 -0.556 -10.755 1.00 88.69 97 LEU A N 1
ATOM 736 C CA . LEU A 1 97 ? -2.935 -0.963 -10.433 1.00 88.69 97 LEU A CA 1
ATOM 737 C C . LEU A 1 97 ? -2.894 -1.802 -9.150 1.00 88.69 97 LEU A C 1
ATOM 739 O O . LEU A 1 97 ? -2.189 -2.814 -9.093 1.00 88.69 97 LEU A O 1
ATOM 743 N N . VAL A 1 98 ? -3.665 -1.404 -8.136 1.00 90.12 98 VAL A N 1
ATOM 744 C CA . VAL A 1 98 ? -3.760 -2.139 -6.872 1.00 90.12 98 VAL A CA 1
ATOM 745 C C . VAL A 1 98 ? -4.417 -3.500 -7.082 1.00 90.12 98 VAL A C 1
ATOM 747 O O . VAL A 1 98 ? -3.867 -4.503 -6.634 1.00 90.12 98 VAL A O 1
ATOM 750 N N . GLU A 1 99 ? -5.537 -3.583 -7.803 1.00 90.56 99 GLU A N 1
ATOM 751 C CA . GLU A 1 99 ? -6.216 -4.848 -8.099 1.00 90.56 99 GLU A CA 1
ATOM 752 C C . GLU A 1 99 ? -5.287 -5.791 -8.865 1.00 90.56 99 GLU A C 1
ATOM 754 O O . GLU A 1 99 ? -5.174 -6.969 -8.513 1.00 90.56 99 GLU A O 1
ATOM 759 N N . TRP A 1 100 ? -4.579 -5.279 -9.878 1.00 89.88 100 TRP A N 1
ATOM 760 C CA . TRP A 1 100 ? -3.568 -6.050 -10.595 1.00 89.88 100 TRP A CA 1
ATOM 761 C C . TRP A 1 100 ? -2.496 -6.579 -9.639 1.00 89.88 100 TRP A C 1
ATOM 763 O O . TRP A 1 100 ? -2.209 -7.779 -9.644 1.00 89.88 100 TRP A O 1
ATOM 773 N N . TYR A 1 101 ? -1.945 -5.726 -8.772 1.00 90.94 101 TYR A N 1
ATOM 774 C CA . TYR A 1 101 ? -0.934 -6.139 -7.802 1.00 90.94 101 TYR A CA 1
ATOM 775 C C . TYR A 1 101 ? -1.472 -7.230 -6.868 1.00 90.94 101 TYR A C 1
ATOM 777 O O . TYR A 1 101 ? -0.862 -8.297 -6.764 1.00 90.94 101 TYR A O 1
ATOM 785 N N . LEU A 1 102 ? -2.647 -7.024 -6.265 1.00 91.38 102 LEU A N 1
ATOM 786 C CA . LEU A 1 102 ? -3.300 -7.990 -5.379 1.00 91.38 102 LEU A CA 1
ATOM 787 C C . LEU A 1 102 ? -3.549 -9.328 -6.084 1.00 91.38 102 LEU A C 1
ATOM 789 O O . LEU A 1 102 ? -3.316 -10.388 -5.498 1.00 91.38 102 LEU A O 1
ATOM 793 N N . ARG A 1 103 ? -3.960 -9.292 -7.355 1.00 90.94 103 ARG A N 1
ATOM 794 C CA . ARG A 1 103 ? -4.164 -10.483 -8.185 1.00 90.94 103 ARG A CA 1
ATOM 795 C C . ARG A 1 103 ? -2.864 -11.250 -8.402 1.00 90.94 103 ARG A C 1
ATOM 797 O O . ARG A 1 103 ? -2.866 -12.475 -8.305 1.00 90.94 103 ARG A O 1
ATOM 804 N N . VAL A 1 104 ? -1.757 -10.556 -8.665 1.00 90.50 104 VAL A N 1
ATOM 805 C CA . VAL A 1 104 ? -0.441 -11.188 -8.851 1.00 90.50 104 VAL A CA 1
ATOM 806 C C . VAL A 1 104 ? 0.118 -11.714 -7.522 1.00 90.50 104 VAL A C 1
ATOM 808 O O . VAL A 1 104 ? 0.763 -12.757 -7.514 1.00 90.50 104 VAL A O 1
ATOM 811 N N . VAL A 1 105 ? -0.109 -11.030 -6.388 1.00 90.81 105 VAL A N 1
ATOM 812 C CA . VAL A 1 105 ? 0.382 -11.474 -5.062 1.00 90.81 105 VAL A CA 1
ATOM 813 C C . VAL A 1 105 ? -0.384 -12.693 -4.565 1.00 90.81 105 VAL A C 1
ATOM 815 O O . VAL A 1 105 ? 0.228 -13.668 -4.133 1.00 90.81 105 VAL A O 1
ATOM 818 N N . TYR A 1 106 ? -1.712 -12.619 -4.570 1.00 90.12 106 TYR A N 1
ATOM 819 C CA . TYR A 1 106 ? -2.557 -13.593 -3.886 1.00 90.12 106 TYR A CA 1
ATOM 820 C C . TYR A 1 106 ? -3.164 -14.631 -4.830 1.00 90.12 106 TYR A C 1
ATOM 822 O O . TYR A 1 106 ? -3.645 -15.651 -4.351 1.00 90.12 106 TYR A O 1
ATOM 830 N N . GLY A 1 107 ? -3.109 -14.411 -6.145 1.00 88.81 107 GLY A N 1
ATOM 831 C CA . GLY A 1 107 ? -3.766 -15.241 -7.152 1.00 88.81 107 GLY A CA 1
ATOM 832 C C . GLY A 1 107 ? -5.229 -14.834 -7.345 1.00 88.81 107 GLY A C 1
ATOM 833 O O . GLY A 1 107 ? -5.972 -14.696 -6.373 1.00 88.81 107 GLY A O 1
ATOM 834 N N . GLY A 1 108 ? -5.644 -14.664 -8.604 1.00 86.56 108 GLY A N 1
ATOM 835 C CA . GLY A 1 108 ? -6.972 -14.144 -8.963 1.00 86.56 108 GLY A CA 1
ATOM 836 C C . GLY A 1 108 ? -8.156 -15.032 -8.584 1.00 86.56 108 GLY A C 1
ATOM 837 O O . GLY A 1 108 ? -9.253 -14.517 -8.417 1.00 86.56 108 GLY A O 1
ATOM 838 N N . ASP A 1 109 ? -7.928 -16.328 -8.375 1.00 90.88 109 ASP A N 1
ATOM 839 C CA . ASP A 1 109 ? -8.983 -17.295 -8.040 1.00 90.88 109 ASP A CA 1
ATOM 840 C C . ASP A 1 109 ? -8.990 -17.671 -6.549 1.00 90.88 109 ASP A C 1
ATOM 842 O O . ASP A 1 109 ? -9.538 -18.700 -6.153 1.00 90.88 109 ASP A O 1
ATOM 846 N N . THR A 1 110 ? -8.349 -16.867 -5.694 1.00 93.25 110 THR A N 1
ATOM 847 C CA . THR A 1 110 ? -8.269 -17.154 -4.256 1.00 93.25 110 THR A CA 1
ATOM 848 C C . THR A 1 110 ? -9.287 -16.361 -3.446 1.00 93.25 110 THR A C 1
ATOM 850 O O . THR A 1 110 ? -9.519 -15.175 -3.679 1.00 93.25 110 THR A O 1
ATOM 853 N N . ASN A 1 111 ? -9.826 -16.986 -2.393 1.00 93.12 111 ASN A N 1
ATOM 854 C CA . ASN A 1 111 ? -10.712 -16.313 -1.434 1.00 93.12 111 ASN A CA 1
ATOM 855 C C . ASN A 1 111 ? -10.074 -15.050 -0.844 1.00 93.12 111 ASN A C 1
ATOM 857 O O . ASN A 1 111 ? -10.767 -14.069 -0.604 1.00 93.12 111 ASN A O 1
ATOM 861 N N . ARG A 1 112 ? -8.751 -15.054 -0.631 1.00 91.56 112 ARG A N 1
ATOM 862 C CA . ARG A 1 112 ? -8.033 -13.890 -0.104 1.00 91.56 112 ARG A CA 1
ATOM 863 C C . ARG A 1 112 ? -8.088 -12.709 -1.073 1.00 91.56 112 ARG A C 1
ATOM 865 O O . ARG A 1 112 ? -8.362 -11.601 -0.627 1.00 91.56 112 ARG A O 1
ATOM 872 N N . PHE A 1 113 ? -7.866 -12.941 -2.367 1.00 93.62 113 PHE A N 1
ATOM 873 C CA . PHE A 1 113 ? -8.011 -11.898 -3.382 1.00 93.62 113 PHE A CA 1
ATOM 874 C C . PHE A 1 113 ? -9.446 -11.359 -3.425 1.00 93.62 113 PHE A C 1
ATOM 876 O O . PHE A 1 113 ? -9.630 -10.148 -3.347 1.00 93.62 113 PHE A O 1
ATOM 883 N N . PHE A 1 114 ? -10.457 -12.234 -3.450 1.00 93.31 114 PHE A N 1
ATOM 884 C CA . PHE A 1 114 ? -11.860 -11.802 -3.464 1.00 93.31 114 PHE A CA 1
ATOM 885 C C . PHE A 1 114 ? -12.249 -10.996 -2.219 1.00 93.31 114 PHE A C 1
ATOM 887 O O . PHE A 1 114 ? -12.915 -9.973 -2.342 1.00 93.31 114 PHE A O 1
ATOM 894 N N . MET A 1 115 ? -11.793 -11.404 -1.031 1.00 93.50 115 MET A N 1
ATOM 895 C CA . MET A 1 115 ? -12.036 -10.662 0.211 1.00 93.50 115 MET A CA 1
ATOM 896 C C . MET A 1 115 ? -11.355 -9.290 0.207 1.00 93.50 115 MET A C 1
ATOM 898 O O . MET A 1 115 ? -11.964 -8.311 0.628 1.00 93.50 115 MET A O 1
ATOM 902 N N . LEU A 1 116 ? -10.112 -9.197 -0.278 1.00 92.81 116 LEU A N 1
ATOM 903 C CA . LEU A 1 116 ? -9.396 -7.921 -0.376 1.00 92.81 116 LEU A CA 1
ATOM 904 C C . LEU A 1 116 ? -10.035 -6.994 -1.406 1.00 92.81 116 LEU A C 1
ATOM 906 O O . LEU A 1 116 ? -10.197 -5.810 -1.136 1.00 92.81 116 LEU A O 1
ATOM 910 N N . ARG A 1 117 ? -10.463 -7.534 -2.548 1.00 92.81 117 ARG A N 1
ATOM 911 C CA . ARG A 1 117 ? -11.208 -6.778 -3.552 1.00 92.81 117 ARG A CA 1
ATOM 912 C C . ARG A 1 117 ? -12.533 -6.260 -2.994 1.00 92.81 117 ARG A C 1
ATOM 914 O O . ARG A 1 117 ? -12.826 -5.082 -3.142 1.00 92.81 117 ARG A O 1
ATOM 921 N N . GLN A 1 118 ? -13.296 -7.097 -2.295 1.00 92.19 118 GLN A N 1
ATOM 922 C CA . GLN A 1 118 ? -14.535 -6.663 -1.650 1.00 92.19 118 GLN A CA 1
ATOM 923 C C . GLN A 1 118 ? -14.270 -5.580 -0.593 1.00 92.19 118 GLN A C 1
ATOM 925 O O . GLN A 1 118 ? -15.019 -4.614 -0.495 1.00 92.19 118 GLN A O 1
ATOM 930 N N . ALA A 1 119 ? -13.200 -5.717 0.195 1.00 91.44 119 ALA A N 1
ATOM 931 C CA . ALA A 1 119 ? -12.806 -4.703 1.167 1.00 91.44 119 ALA A CA 1
ATOM 932 C C . ALA A 1 119 ? -12.398 -3.381 0.493 1.00 91.44 119 ALA A C 1
ATOM 934 O O . ALA A 1 119 ? -12.718 -2.318 1.023 1.00 91.44 119 ALA A O 1
ATOM 935 N N . MET A 1 120 ? -11.754 -3.441 -0.677 1.00 91.00 120 MET A N 1
ATOM 936 C CA . MET A 1 120 ? -11.446 -2.271 -1.503 1.00 91.00 120 MET A CA 1
ATOM 937 C C . MET A 1 120 ? -12.733 -1.591 -1.975 1.00 91.00 120 MET A C 1
ATOM 939 O O . MET A 1 120 ? -12.934 -0.424 -1.675 1.00 91.00 120 MET A O 1
ATOM 943 N N . GLU A 1 121 ? -13.652 -2.334 -2.598 1.00 89.88 121 GLU A N 1
ATOM 944 C CA . GLU A 1 121 ? -14.952 -1.819 -3.068 1.00 89.88 121 GLU A CA 1
ATOM 945 C C . GLU A 1 121 ? -15.813 -1.241 -1.922 1.00 89.88 121 GLU A C 1
ATOM 947 O O . GLU A 1 121 ? -16.655 -0.375 -2.138 1.00 89.88 121 GLU A O 1
ATOM 952 N N . CYS A 1 122 ? -15.597 -1.693 -0.682 1.00 89.12 122 CYS A N 1
ATOM 953 C CA . CYS A 1 122 ? -16.267 -1.169 0.511 1.00 89.12 122 CYS A CA 1
ATOM 954 C C . CYS A 1 122 ? -15.540 0.024 1.168 1.00 89.12 122 CYS A C 1
ATOM 956 O O . CYS A 1 122 ? -15.965 0.447 2.242 1.00 89.12 122 CYS A O 1
ATOM 958 N N . HIS A 1 123 ? -14.439 0.526 0.595 1.00 87.94 123 HIS A N 1
ATOM 959 C CA . HIS A 1 123 ? -13.572 1.564 1.180 1.00 87.94 123 HIS A CA 1
ATOM 960 C C . HIS A 1 123 ? -13.074 1.228 2.595 1.00 87.94 123 HIS A C 1
ATOM 962 O O . HIS A 1 123 ? -12.953 2.084 3.473 1.00 87.94 123 HIS A O 1
ATOM 968 N N . ARG A 1 124 ? -12.810 -0.060 2.829 1.00 89.12 124 ARG A N 1
ATOM 969 C CA . ARG A 1 124 ? -12.341 -0.600 4.111 1.00 89.12 124 ARG A CA 1
ATOM 970 C C . ARG A 1 124 ? -10.840 -0.845 4.135 1.00 89.12 124 ARG A C 1
ATOM 972 O O . ARG A 1 124 ? -10.311 -1.223 5.173 1.00 89.12 124 ARG A O 1
ATOM 979 N N . LEU A 1 125 ? -10.145 -0.689 3.013 1.00 90.31 125 LEU A N 1
ATOM 980 C CA . LEU A 1 125 ? -8.695 -0.831 2.988 1.00 90.31 125 LEU A CA 1
ATOM 981 C C . LEU A 1 125 ? -8.022 0.460 3.445 1.00 90.31 125 LEU A C 1
ATOM 983 O O . LEU A 1 125 ? -8.428 1.546 3.046 1.00 90.31 125 LEU A O 1
ATOM 987 N N . LEU A 1 126 ? -6.992 0.302 4.275 1.00 90.06 126 LEU A N 1
ATOM 988 C CA . LEU A 1 126 ? -6.011 1.341 4.571 1.00 90.06 126 LEU A CA 1
ATOM 989 C C . LEU A 1 126 ? -4.726 0.996 3.813 1.00 90.06 126 LEU A C 1
ATOM 991 O O . LEU A 1 126 ? -4.030 0.041 4.179 1.00 90.06 126 LEU A O 1
ATOM 995 N N . PHE A 1 127 ? -4.435 1.738 2.752 1.00 91.62 127 PHE A N 1
ATOM 996 C CA . PHE A 1 127 ? -3.290 1.514 1.881 1.00 91.62 127 PHE A CA 1
ATOM 997 C C . PHE A 1 127 ? -2.021 2.136 2.462 1.00 91.62 127 PHE A C 1
ATOM 999 O O . PHE A 1 127 ? -1.912 3.341 2.665 1.00 91.62 127 PHE A O 1
ATOM 1006 N N . LEU A 1 128 ? -1.012 1.299 2.692 1.00 92.50 128 LEU A N 1
ATOM 1007 C CA . LEU A 1 128 ? 0.280 1.712 3.229 1.00 92.50 128 LEU A CA 1
ATOM 1008 C C . LEU A 1 128 ? 1.367 1.437 2.187 1.00 92.50 128 LEU A C 1
ATOM 1010 O O . LEU A 1 128 ? 1.903 0.331 2.117 1.00 92.50 128 LEU A O 1
ATOM 1014 N N . PHE A 1 129 ? 1.688 2.436 1.366 1.00 91.62 129 PHE A N 1
ATOM 1015 C CA . PHE A 1 129 ? 2.774 2.340 0.389 1.00 91.62 129 PHE A CA 1
ATOM 1016 C C . PHE A 1 129 ? 4.133 2.517 1.077 1.00 91.62 129 PHE A C 1
ATOM 1018 O O . PHE A 1 129 ? 4.374 3.543 1.713 1.00 91.62 129 PHE A O 1
ATOM 1025 N N . ASP A 1 130 ? 5.024 1.531 0.941 1.00 91.25 130 ASP A N 1
ATOM 1026 C CA . ASP A 1 130 ? 6.387 1.583 1.494 1.00 91.25 130 ASP A CA 1
ATOM 1027 C C . ASP A 1 130 ? 7.424 1.703 0.368 1.00 91.25 130 ASP A C 1
ATOM 1029 O O . ASP A 1 130 ? 7.376 0.941 -0.602 1.00 91.25 130 ASP A O 1
ATOM 1033 N N . GLY A 1 131 ? 8.350 2.658 0.499 1.00 88.56 131 GLY A N 1
ATOM 1034 C CA . GLY A 1 131 ? 9.452 2.879 -0.449 1.00 88.56 131 GLY A CA 1
ATOM 1035 C C . GLY A 1 131 ? 9.070 3.568 -1.768 1.00 88.56 131 GLY A C 1
ATOM 1036 O O . GLY A 1 131 ? 9.505 3.133 -2.831 1.00 88.56 131 GLY A O 1
ATOM 1037 N N . ILE A 1 132 ? 8.249 4.629 -1.746 1.00 86.94 132 ILE A N 1
ATOM 1038 C CA . ILE A 1 132 ? 7.856 5.372 -2.969 1.00 86.94 132 ILE A CA 1
ATOM 1039 C C . ILE A 1 132 ? 9.079 5.902 -3.742 1.00 86.94 132 ILE A C 1
ATOM 1041 O O . ILE A 1 132 ? 9.108 5.859 -4.971 1.00 86.94 132 ILE A O 1
ATOM 1045 N N . ASP A 1 133 ? 10.105 6.356 -3.026 1.00 85.56 133 ASP A N 1
ATOM 1046 C CA . ASP A 1 133 ? 11.377 6.839 -3.570 1.00 85.56 133 ASP A CA 1
ATOM 1047 C C . ASP A 1 133 ? 12.167 5.756 -4.323 1.00 85.56 133 ASP A C 1
ATOM 1049 O O . ASP A 1 133 ? 12.960 6.062 -5.216 1.00 85.56 133 ASP A O 1
ATOM 1053 N N . GLU A 1 134 ? 11.897 4.483 -4.037 1.00 84.62 134 GLU A N 1
ATOM 1054 C CA . GLU A 1 134 ? 12.551 3.337 -4.669 1.00 84.62 134 GLU A CA 1
ATOM 1055 C C . GLU A 1 134 ? 11.963 2.992 -6.052 1.00 84.62 134 GLU A C 1
ATOM 1057 O O . GLU A 1 134 ? 12.524 2.167 -6.775 1.00 84.62 134 GLU A O 1
ATOM 1062 N N . ALA A 1 135 ? 10.862 3.633 -6.473 1.00 83.94 135 ALA A N 1
ATOM 1063 C CA . ALA A 1 135 ? 10.210 3.348 -7.758 1.00 83.94 135 ALA A CA 1
ATOM 1064 C C . ALA A 1 135 ? 11.015 3.796 -8.994 1.00 83.94 135 ALA A C 1
ATOM 1066 O O . ALA A 1 135 ? 10.727 3.357 -10.116 1.00 83.94 135 ALA A O 1
ATOM 1067 N N . GLY A 1 136 ? 12.008 4.675 -8.825 1.00 86.69 136 GLY A N 1
ATOM 1068 C CA . GLY A 1 136 ? 12.851 5.181 -9.911 1.00 86.69 136 GLY A CA 1
ATOM 1069 C C . GLY A 1 136 ? 12.029 5.766 -11.076 1.00 86.69 136 GLY A C 1
ATOM 1070 O O . GLY A 1 136 ? 11.258 6.700 -10.866 1.00 86.69 136 GLY A O 1
ATOM 1071 N N . PRO A 1 137 ? 12.138 5.244 -12.315 1.00 85.38 137 PRO A N 1
ATOM 1072 C CA . PRO A 1 137 ? 11.395 5.780 -13.461 1.00 85.38 137 PRO A CA 1
ATOM 1073 C C . PRO A 1 137 ? 9.876 5.551 -13.381 1.00 85.38 137 PRO A C 1
ATOM 1075 O O . PRO A 1 137 ? 9.130 6.160 -14.144 1.00 85.38 137 PRO A O 1
ATOM 1078 N N . LEU A 1 138 ? 9.404 4.679 -12.482 1.00 85.19 138 LEU A N 1
ATOM 1079 C CA . LEU A 1 138 ? 7.984 4.367 -12.308 1.00 85.19 138 LEU A CA 1
ATOM 1080 C C . LEU A 1 138 ? 7.291 5.258 -11.265 1.00 85.19 138 LEU A C 1
ATOM 1082 O O . LEU A 1 138 ? 6.085 5.108 -11.075 1.00 85.19 138 LEU A O 1
ATOM 1086 N N . ILE A 1 139 ? 8.001 6.206 -10.635 1.00 88.69 139 ILE A N 1
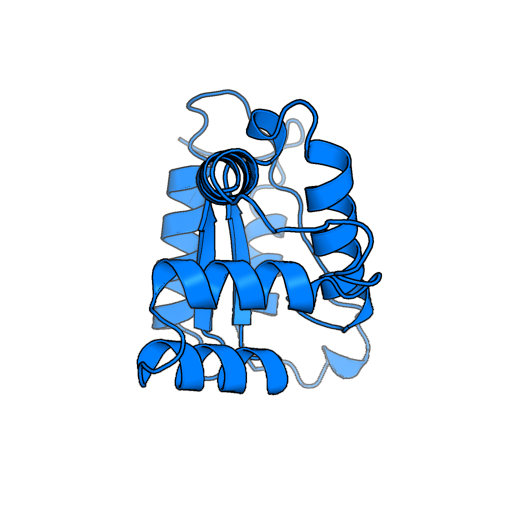ATOM 1087 C CA . ILE A 1 139 ? 7.417 7.176 -9.687 1.00 88.69 139 ILE A CA 1
ATOM 1088 C C . ILE A 1 139 ? 6.129 7.822 -10.238 1.00 88.69 139 ILE A C 1
ATOM 1090 O O . ILE A 1 139 ? 5.110 7.741 -9.553 1.00 88.69 139 ILE A O 1
ATOM 1094 N N . PRO A 1 140 ? 6.076 8.338 -11.488 1.00 87.31 140 PRO A N 1
ATOM 1095 C CA . PRO A 1 140 ? 4.861 8.978 -12.007 1.00 87.31 140 PRO A CA 1
ATOM 1096 C C . PRO A 1 140 ? 3.663 8.027 -12.145 1.00 87.31 140 PRO A C 1
ATOM 1098 O O . PRO A 1 140 ? 2.513 8.459 -12.190 1.00 87.31 140 PRO A O 1
ATOM 1101 N N . LEU A 1 141 ? 3.899 6.719 -12.273 1.00 87.06 141 LEU A N 1
ATOM 1102 C CA . LEU A 1 141 ? 2.828 5.722 -12.287 1.00 87.06 141 LEU A CA 1
ATOM 1103 C C . LEU A 1 141 ? 2.281 5.493 -10.874 1.00 87.06 141 LEU A C 1
ATOM 1105 O O . LEU A 1 141 ? 1.067 5.457 -10.694 1.00 87.06 141 LEU A O 1
ATOM 1109 N N . ILE A 1 142 ? 3.168 5.379 -9.883 1.00 89.19 142 ILE A N 1
ATOM 1110 C CA . ILE A 1 142 ? 2.789 5.199 -8.477 1.00 89.19 142 ILE A CA 1
ATOM 1111 C C . ILE A 1 142 ? 2.054 6.437 -7.952 1.00 89.19 142 ILE A C 1
ATOM 1113 O O . ILE A 1 142 ? 1.004 6.301 -7.334 1.00 89.19 142 ILE A O 1
ATOM 1117 N N . GLU A 1 143 ? 2.528 7.643 -8.265 1.00 88.75 143 GLU A N 1
ATOM 1118 C CA . GLU A 1 143 ? 1.854 8.891 -7.882 1.00 88.75 143 GLU A CA 1
ATOM 1119 C C . GLU A 1 143 ? 0.457 9.017 -8.502 1.00 88.75 143 GLU A C 1
ATOM 1121 O O . GLU A 1 143 ? -0.491 9.396 -7.811 1.00 88.75 143 GLU A O 1
ATOM 1126 N N . ARG A 1 144 ? 0.295 8.648 -9.784 1.00 86.94 144 ARG A N 1
ATOM 1127 C CA . ARG A 1 144 ? -1.030 8.575 -10.427 1.00 86.94 144 ARG A CA 1
ATOM 1128 C C . ARG A 1 144 ? -1.937 7.556 -9.748 1.00 86.94 144 ARG A C 1
ATOM 1130 O O . ARG A 1 144 ? -3.106 7.854 -9.533 1.00 86.94 144 ARG A O 1
ATOM 1137 N N . CYS A 1 145 ? -1.404 6.394 -9.374 1.00 88.88 145 CYS A N 1
ATOM 1138 C CA . CYS A 1 145 ? -2.155 5.390 -8.628 1.00 88.88 145 CYS A CA 1
ATOM 1139 C C . CYS A 1 145 ? -2.645 5.944 -7.286 1.00 88.88 145 CYS A C 1
ATOM 1141 O O . CYS A 1 145 ? -3.836 5.873 -6.999 1.00 88.88 145 CYS A O 1
ATOM 1143 N N . ILE A 1 146 ? -1.753 6.537 -6.490 1.00 88.62 146 ILE A N 1
ATOM 1144 C CA . ILE A 1 146 ? -2.096 7.123 -5.187 1.00 88.62 146 ILE A CA 1
ATOM 1145 C C . ILE A 1 146 ? -3.136 8.236 -5.361 1.00 88.62 146 ILE A C 1
ATOM 1147 O O . ILE A 1 146 ? -4.143 8.251 -4.661 1.00 88.62 146 ILE A O 1
ATOM 1151 N N . SER A 1 147 ? -2.946 9.119 -6.344 1.00 87.12 147 SER A N 1
ATOM 1152 C CA . SER A 1 147 ? -3.889 10.205 -6.642 1.00 87.12 147 SER A CA 1
ATOM 1153 C C . SER A 1 147 ? -5.263 9.680 -7.066 1.00 87.12 147 SER A C 1
ATOM 1155 O O . SER A 1 147 ? -6.284 10.243 -6.681 1.00 87.12 147 SER A O 1
ATOM 1157 N N . GLY A 1 148 ? -5.302 8.589 -7.836 1.00 87.50 148 GLY A N 1
ATOM 1158 C CA . GLY A 1 148 ? -6.543 7.933 -8.240 1.00 87.50 148 GLY A CA 1
ATOM 1159 C C . GLY A 1 148 ? -7.277 7.300 -7.059 1.00 87.50 148 GLY A C 1
ATOM 1160 O O . GLY A 1 148 ? -8.487 7.459 -6.938 1.00 87.50 148 GLY A O 1
ATOM 1161 N N . LEU A 1 149 ? -6.553 6.648 -6.144 1.00 87.88 149 LEU A N 1
ATOM 1162 C CA . LEU A 1 149 ? -7.132 6.093 -4.915 1.00 87.88 149 LEU A CA 1
ATOM 1163 C C . LEU A 1 149 ? -7.724 7.197 -4.028 1.00 87.88 149 LEU A C 1
ATOM 1165 O O . LEU A 1 149 ? -8.863 7.084 -3.578 1.00 87.88 149 LEU A O 1
ATOM 1169 N N . VAL A 1 150 ? -6.984 8.293 -3.853 1.00 85.31 150 VAL A N 1
ATOM 1170 C CA . VAL A 1 150 ? -7.421 9.502 -3.138 1.00 85.31 150 VAL A CA 1
ATOM 1171 C C . VAL A 1 150 ? -8.700 10.080 -3.754 1.00 85.31 150 VAL A C 1
ATOM 1173 O O . VAL A 1 150 ? -9.664 10.356 -3.040 1.00 85.31 150 VAL A O 1
ATOM 1176 N N . ALA A 1 151 ? -8.745 10.219 -5.083 1.00 84.75 151 ALA A N 1
ATOM 1177 C CA . ALA A 1 151 ? -9.908 10.743 -5.802 1.00 84.75 151 ALA A CA 1
ATOM 1178 C C . ALA A 1 151 ? -11.156 9.852 -5.660 1.00 84.75 151 ALA A C 1
ATOM 1180 O O . ALA A 1 151 ? -12.280 10.353 -5.694 1.00 84.75 151 ALA A O 1
ATOM 1181 N N . LEU A 1 152 ? -10.957 8.547 -5.467 1.00 84.50 152 LEU A N 1
ATOM 1182 C CA . LEU A 1 152 ? -12.008 7.557 -5.225 1.00 84.50 152 LEU A CA 1
ATOM 1183 C C . LEU A 1 152 ? -12.366 7.410 -3.732 1.00 84.50 152 LEU A C 1
ATOM 1185 O O . LEU A 1 152 ? -13.145 6.531 -3.382 1.00 84.50 152 LEU A O 1
ATOM 1189 N N . ASN A 1 153 ? -11.859 8.285 -2.853 1.00 82.19 153 ASN A N 1
ATOM 1190 C CA . ASN A 1 153 ? -12.080 8.266 -1.399 1.00 82.19 153 ASN A CA 1
ATOM 1191 C C . ASN A 1 153 ? -11.567 7.003 -0.683 1.00 82.19 153 ASN A C 1
ATOM 1193 O O . ASN A 1 153 ? -12.110 6.604 0.352 1.00 82.19 153 ASN A O 1
ATOM 1197 N N . HIS A 1 154 ? -10.506 6.383 -1.202 1.00 84.44 154 HIS A N 1
ATOM 1198 C CA . HIS A 1 154 ? -9.730 5.410 -0.428 1.00 84.44 154 HIS A CA 1
ATOM 1199 C C . HIS A 1 154 ? -8.848 6.099 0.616 1.00 84.44 154 HIS A C 1
ATOM 1201 O O . HIS A 1 154 ? -8.652 7.314 0.569 1.00 84.44 154 HIS A O 1
ATOM 1207 N N . ARG A 1 155 ? -8.348 5.307 1.570 1.00 78.06 155 ARG A N 1
ATOM 1208 C CA . ARG A 1 155 ? -7.524 5.752 2.700 1.00 78.06 155 ARG A CA 1
ATOM 1209 C C . ARG A 1 155 ? -6.168 5.071 2.692 1.00 78.06 155 ARG A C 1
ATOM 1211 O O . ARG A 1 155 ? -6.114 3.886 2.294 1.00 78.06 155 ARG A O 1
#

Organism: Alexandrium catenella (NCBI:txid2925)